Protein AF-A0AAV6DBV7-F1 (afdb_monomer_lite)

Secondary structure (DSSP, 8-state):
-------PPPPHHHHHHHHHHHHHHHHHHHHT-SSSTTTTGGGTT-EEEEEEEE----------GGG--S------HHHHHHHT-EE-TTS-EE-----EEEEEEEE--TTSPPPTTSSEEEE--

pLDDT: mean 71.53, std 16.66, range [35.16, 90.19]

Structure (mmCIF, N/CA/C/O backbone):
data_AF-A0AAV6DBV7-F1
#
_entry.id   AF-A0AAV6DBV7-F1
#
loop_
_atom_site.group_PDB
_atom_site.id
_atom_site.type_symbol
_atom_site.label_atom_id
_atom_site.label_alt_id
_atom_site.label_comp_id
_atom_site.label_asym_id
_atom_site.label_entity_id
_atom_site.label_seq_id
_atom_site.pdbx_PDB_ins_code
_atom_site.Cartn_x
_atom_site.Cartn_y
_atom_site.Cartn_z
_atom_site.occupancy
_atom_site.B_iso_or_equiv
_atom_site.auth_seq_id
_atom_site.auth_comp_id
_atom_site.auth_asym_id
_atom_site.auth_atom_id
_atom_site.pdbx_PDB_model_num
ATOM 1 N N . MET A 1 1 ? -13.015 20.288 22.042 1.00 35.75 1 MET A N 1
ATOM 2 C CA . MET A 1 1 ? -12.559 19.700 20.768 1.00 35.75 1 MET A CA 1
ATOM 3 C C . MET A 1 1 ? -12.956 18.242 20.848 1.00 35.75 1 MET A C 1
ATOM 5 O O . MET A 1 1 ? -12.650 17.639 21.864 1.00 35.75 1 MET A O 1
ATOM 9 N N . SER A 1 2 ? -13.812 17.762 19.946 1.00 38.12 2 SER A N 1
ATOM 10 C CA . SER A 1 2 ? -14.406 16.426 20.056 1.00 38.12 2 SER A CA 1
ATOM 11 C C . SER A 1 2 ? -13.347 15.365 19.759 1.00 38.12 2 SER A C 1
ATOM 13 O O . SER A 1 2 ? -12.974 15.179 18.605 1.00 38.12 2 SER A O 1
ATOM 15 N N . ASP A 1 3 ? -12.878 14.689 20.806 1.00 41.31 3 ASP A N 1
ATOM 16 C CA . ASP A 1 3 ? -11.993 13.517 20.751 1.00 41.31 3 ASP A CA 1
ATOM 17 C C . ASP A 1 3 ? -12.752 12.246 20.313 1.00 41.31 3 ASP A C 1
ATOM 19 O O . ASP A 1 3 ? -12.575 11.166 20.875 1.00 41.31 3 ASP A O 1
ATOM 23 N N . GLU A 1 4 ? -13.626 12.345 19.312 1.00 45.34 4 GLU A N 1
ATOM 24 C CA . GLU A 1 4 ? -14.174 11.150 18.671 1.00 45.34 4 GLU A CA 1
ATOM 25 C C . GLU A 1 4 ? -13.154 10.659 17.647 1.00 45.34 4 GLU A C 1
ATOM 27 O O . GLU A 1 4 ? -13.047 11.177 16.536 1.00 45.34 4 GLU A O 1
ATOM 32 N N . ARG A 1 5 ? -12.360 9.654 18.033 1.00 51.09 5 ARG A N 1
ATOM 33 C CA . ARG A 1 5 ? -11.622 8.851 17.056 1.00 51.09 5 ARG A CA 1
ATOM 34 C C . ARG A 1 5 ? -12.653 8.180 16.151 1.00 51.09 5 ARG A C 1
ATOM 36 O O . ARG A 1 5 ? -13.392 7.302 16.593 1.00 51.09 5 ARG A O 1
ATOM 43 N N . ALA A 1 6 ? -12.721 8.628 14.902 1.00 50.25 6 ALA A N 1
ATOM 44 C CA . ALA A 1 6 ? -13.663 8.118 13.921 1.00 50.25 6 ALA A CA 1
ATOM 45 C C . ALA A 1 6 ? -13.307 6.665 13.565 1.00 50.25 6 ALA A C 1
ATOM 47 O O . ALA A 1 6 ? -12.372 6.397 12.815 1.00 50.25 6 ALA A O 1
ATOM 48 N N . PHE A 1 7 ? -14.072 5.710 14.098 1.00 57.47 7 PHE A N 1
ATOM 49 C CA . PHE A 1 7 ? -14.112 4.320 13.622 1.00 57.47 7 PHE A CA 1
ATOM 50 C C . PHE A 1 7 ? -15.017 4.203 12.389 1.00 57.47 7 PHE A C 1
ATOM 52 O O . PHE A 1 7 ? -15.830 3.282 12.271 1.00 57.47 7 PHE A O 1
ATOM 59 N N . GLU A 1 8 ? -14.938 5.194 11.511 1.00 64.00 8 GLU A N 1
ATOM 60 C CA . GLU A 1 8 ? -15.770 5.283 10.326 1.00 64.00 8 GLU A CA 1
ATOM 61 C C . GLU A 1 8 ? -15.151 4.457 9.204 1.00 64.00 8 GLU A C 1
ATOM 63 O O . GLU A 1 8 ? -13.935 4.275 9.114 1.00 64.00 8 GLU A O 1
ATOM 68 N N . SER A 1 9 ? -16.013 3.897 8.360 1.00 72.12 9 SER A N 1
ATOM 69 C CA . SER A 1 9 ? -15.539 3.258 7.136 1.00 72.12 9 SER A CA 1
ATOM 70 C C . SER A 1 9 ? -14.945 4.322 6.223 1.00 72.12 9 SER A C 1
ATOM 72 O O . SER A 1 9 ? -15.512 5.408 6.118 1.00 72.12 9 SER A O 1
ATOM 74 N N . LEU A 1 10 ? -13.845 3.990 5.541 1.00 75.00 10 LEU A N 1
ATOM 75 C CA . LEU A 1 10 ? -13.256 4.875 4.538 1.00 75.00 10 LEU A CA 1
ATOM 76 C C . LEU A 1 10 ? -14.319 5.264 3.509 1.00 75.00 10 LEU A C 1
ATOM 78 O O . LEU A 1 10 ? -14.975 4.405 2.912 1.00 75.00 10 LEU A O 1
ATOM 82 N N . SER A 1 11 ? -14.480 6.565 3.319 1.00 81.88 11 SER A N 1
ATOM 83 C CA . SER A 1 11 ? -15.326 7.134 2.286 1.00 81.88 11 SER A CA 1
ATOM 84 C C . SER A 1 11 ? -14.622 7.098 0.930 1.00 81.88 11 SER A C 1
ATOM 86 O O . SER A 1 11 ? -13.410 6.910 0.825 1.00 81.88 11 SER A O 1
ATOM 88 N N . GLU A 1 12 ? -15.377 7.355 -0.137 1.00 83.62 12 GLU A N 1
ATOM 89 C CA . GLU A 1 12 ? -14.801 7.514 -1.476 1.00 83.62 12 GLU A CA 1
ATOM 90 C C . GLU A 1 12 ? -13.763 8.651 -1.529 1.00 83.62 12 GLU A C 1
ATOM 92 O O . GLU A 1 12 ? -12.777 8.560 -2.256 1.00 83.62 12 GLU A O 1
ATOM 97 N N . ALA A 1 13 ? -13.951 9.712 -0.735 1.00 83.12 13 ALA A N 1
ATOM 98 C CA . ALA A 1 13 ? -12.997 10.815 -0.659 1.00 83.12 13 ALA A CA 1
ATOM 99 C C . ALA A 1 13 ? -11.666 10.363 -0.037 1.00 83.12 13 ALA A C 1
ATOM 101 O O . ALA A 1 13 ? -10.608 10.687 -0.578 1.00 83.12 13 ALA A O 1
ATOM 102 N N . ASP A 1 14 ? -11.719 9.550 1.022 1.00 80.81 14 ASP A N 1
ATOM 103 C CA . ASP A 1 14 ? -10.523 8.983 1.656 1.00 80.81 14 ASP A CA 1
ATOM 104 C C . ASP A 1 14 ? -9.792 8.041 0.690 1.00 80.81 14 ASP A C 1
ATOM 106 O O . ASP A 1 14 ? -8.570 8.092 0.550 1.00 80.81 14 ASP A O 1
ATOM 110 N N . LEU A 1 15 ? -10.539 7.212 -0.049 1.00 81.75 15 LEU A N 1
ATOM 111 C CA . LEU A 1 15 ? -9.970 6.338 -1.078 1.00 81.75 15 LEU A CA 1
ATOM 112 C C . LEU A 1 15 ? -9.300 7.137 -2.206 1.00 81.75 15 LEU A C 1
ATOM 114 O O . LEU A 1 15 ? -8.238 6.744 -2.697 1.00 81.75 15 LEU A O 1
ATOM 118 N N . GLN A 1 16 ? -9.881 8.270 -2.603 1.00 84.62 16 GLN A N 1
ATOM 119 C CA . GLN A 1 16 ? -9.312 9.153 -3.618 1.00 84.62 16 GLN A CA 1
ATOM 120 C C . GLN A 1 16 ? -8.029 9.846 -3.130 1.00 84.62 16 GLN A C 1
ATOM 122 O O . GLN A 1 16 ? -7.085 10.008 -3.909 1.00 84.62 16 GLN A O 1
ATOM 127 N N . GLU A 1 17 ? -7.960 10.220 -1.852 1.00 83.62 17 GLU A N 1
ATOM 128 C CA . GLU A 1 17 ? -6.739 10.737 -1.234 1.00 83.62 17 GLU A CA 1
ATOM 129 C C . GLU A 1 17 ? -5.646 9.660 -1.179 1.00 83.62 17 GLU A C 1
ATOM 131 O O . GLU A 1 17 ? -4.526 9.896 -1.642 1.00 83.62 17 GLU A O 1
ATOM 136 N N . LEU A 1 18 ? -5.981 8.444 -0.735 1.00 82.06 18 LEU A N 1
ATOM 137 C CA . LEU A 1 18 ? -5.052 7.308 -0.701 1.00 82.06 18 LEU A CA 1
ATOM 138 C C . LEU A 1 18 ? -4.502 6.970 -2.090 1.00 82.06 18 LEU A C 1
ATOM 140 O O . LEU A 1 18 ? -3.307 6.710 -2.255 1.00 82.06 18 LEU A O 1
ATOM 144 N N . ARG A 1 19 ? -5.356 7.044 -3.114 1.00 84.56 19 ARG A N 1
ATOM 145 C CA . ARG A 1 19 ? -4.941 6.901 -4.510 1.00 84.56 19 ARG A CA 1
ATOM 146 C C . ARG A 1 19 ? -3.903 7.950 -4.915 1.00 84.56 19 ARG A C 1
ATOM 148 O O . ARG A 1 19 ? -2.957 7.607 -5.618 1.00 84.56 19 ARG A O 1
ATOM 155 N N . SER A 1 20 ? -4.043 9.199 -4.472 1.00 87.75 20 SER A N 1
ATOM 156 C CA . SER A 1 20 ? -3.089 10.259 -4.822 1.00 87.75 20 SER A CA 1
ATOM 157 C C . SER A 1 20 ? -1.676 9.962 -4.306 1.00 87.75 20 SER A C 1
ATOM 159 O O . SER A 1 20 ? -0.702 10.158 -5.034 1.00 87.75 20 SER A O 1
ATOM 161 N N . PHE A 1 21 ? -1.554 9.393 -3.101 1.00 84.19 21 PHE A N 1
ATOM 162 C CA . PHE A 1 21 ? -0.263 8.957 -2.566 1.00 84.19 21 PHE A CA 1
ATOM 163 C C . PHE A 1 21 ? 0.328 7.810 -3.384 1.00 84.19 21 PHE A C 1
ATOM 165 O O . PHE A 1 21 ? 1.527 7.803 -3.671 1.00 84.19 21 PHE A O 1
ATOM 172 N N . ALA A 1 22 ? -0.514 6.873 -3.818 1.00 86.44 22 ALA A N 1
ATOM 173 C CA . ALA A 1 22 ? -0.077 5.786 -4.679 1.00 86.44 22 ALA A CA 1
ATOM 174 C C . ALA A 1 22 ? 0.418 6.265 -6.052 1.00 86.44 22 ALA A C 1
ATOM 176 O O . ALA A 1 22 ? 1.439 5.776 -6.541 1.00 86.44 22 ALA A O 1
ATOM 177 N N . ASP A 1 23 ? -0.257 7.248 -6.651 1.00 88.69 23 ASP A N 1
ATOM 178 C CA . ASP A 1 23 ? 0.146 7.841 -7.928 1.00 88.69 23 ASP A CA 1
ATOM 179 C C . ASP A 1 23 ? 1.497 8.574 -7.806 1.00 88.69 23 ASP A C 1
ATOM 181 O O . ASP A 1 23 ? 2.362 8.441 -8.680 1.00 88.69 23 ASP A O 1
ATOM 185 N N . VAL A 1 24 ? 1.718 9.297 -6.701 1.00 88.56 24 VAL A N 1
ATOM 186 C CA . VAL A 1 24 ? 3.004 9.947 -6.395 1.00 88.56 24 VAL A CA 1
ATOM 187 C C . VAL A 1 24 ? 4.121 8.914 -6.257 1.00 88.56 24 VAL A C 1
ATOM 189 O O . VAL A 1 24 ? 5.190 9.082 -6.849 1.00 88.56 24 VAL A O 1
ATOM 192 N N . GLU A 1 25 ? 3.882 7.823 -5.531 1.00 86.88 25 GLU A N 1
ATOM 193 C CA . GLU A 1 25 ? 4.892 6.783 -5.327 1.00 86.88 25 GLU A CA 1
ATOM 194 C C . GLU A 1 25 ? 5.227 6.042 -6.631 1.00 86.88 25 GLU A C 1
ATOM 196 O O . GLU A 1 25 ? 6.400 5.804 -6.937 1.00 86.88 25 GLU A O 1
ATOM 201 N N . LEU A 1 26 ? 4.221 5.762 -7.465 1.00 88.81 26 LEU A N 1
ATOM 202 C CA . LEU A 1 26 ? 4.423 5.202 -8.801 1.00 88.81 26 LEU A CA 1
ATOM 203 C C . LEU A 1 26 ? 5.246 6.141 -9.695 1.00 88.81 26 LEU A C 1
ATOM 205 O O . LEU A 1 26 ? 6.153 5.693 -10.413 1.00 88.81 26 LEU A O 1
ATOM 209 N N . HIS A 1 27 ? 4.954 7.444 -9.654 1.00 89.69 27 HIS A N 1
ATOM 210 C CA . HIS A 1 27 ? 5.716 8.445 -10.394 1.00 89.69 27 HIS A CA 1
ATOM 211 C C . HIS A 1 27 ? 7.176 8.457 -9.944 1.00 89.69 27 HIS A C 1
ATOM 213 O O . HIS A 1 27 ? 8.079 8.280 -10.766 1.00 89.69 27 HIS A O 1
ATOM 219 N N . ARG A 1 28 ? 7.406 8.583 -8.635 1.00 87.62 28 ARG A N 1
ATOM 220 C CA . ARG A 1 28 ? 8.737 8.591 -8.029 1.00 87.62 28 ARG A CA 1
ATOM 221 C C . ARG A 1 28 ? 9.527 7.349 -8.441 1.00 87.62 28 ARG A C 1
ATOM 223 O O . ARG A 1 28 ? 10.642 7.463 -8.959 1.00 87.62 28 ARG A O 1
ATOM 230 N N . PHE A 1 29 ? 8.933 6.162 -8.301 1.00 87.19 29 PHE A N 1
ATOM 231 C CA . PHE A 1 29 ? 9.575 4.895 -8.647 1.00 87.19 29 PHE A CA 1
ATOM 232 C C . PHE A 1 29 ? 9.999 4.831 -10.122 1.00 87.19 29 PHE A C 1
ATOM 234 O O . PHE A 1 29 ? 11.136 4.474 -10.430 1.00 87.19 29 PHE A O 1
ATOM 241 N N . THR A 1 30 ? 9.110 5.211 -11.042 1.00 87.19 30 THR A N 1
ATOM 242 C CA . THR A 1 30 ? 9.349 5.059 -12.488 1.00 87.19 30 THR A CA 1
ATOM 243 C C . THR A 1 30 ? 10.140 6.211 -13.113 1.00 87.19 30 THR A C 1
ATOM 245 O O . THR A 1 30 ? 10.754 6.028 -14.170 1.00 87.19 30 THR A O 1
ATOM 248 N N . LYS A 1 31 ? 10.143 7.404 -12.503 1.00 86.69 31 LYS A N 1
ATOM 249 C CA . LYS A 1 31 ? 10.710 8.629 -13.100 1.00 86.69 31 LYS A CA 1
ATOM 250 C C . LYS A 1 31 ? 11.890 9.229 -12.344 1.00 86.69 31 LYS A C 1
ATOM 252 O O . LYS A 1 31 ? 12.633 10.007 -12.945 1.00 86.69 31 LYS A O 1
ATOM 257 N N . GLU A 1 32 ? 12.098 8.866 -11.085 1.00 84.50 32 GLU A N 1
ATOM 258 C CA . GLU A 1 32 ? 13.091 9.531 -10.232 1.00 84.50 32 GLU A CA 1
ATOM 259 C C . GLU A 1 32 ? 14.090 8.544 -9.622 1.00 84.50 32 GLU A C 1
ATOM 261 O O . GLU A 1 32 ? 15.287 8.828 -9.573 1.00 84.50 32 GLU A O 1
ATOM 266 N N . VAL A 1 33 ? 13.632 7.358 -9.214 1.00 82.12 33 VAL A N 1
ATOM 267 C CA . VAL A 1 33 ? 14.449 6.387 -8.474 1.00 82.12 33 VAL A CA 1
ATOM 268 C C . VAL A 1 33 ? 15.429 5.618 -9.376 1.00 82.12 33 VAL A C 1
ATOM 270 O O . VAL A 1 33 ? 15.148 5.265 -10.525 1.00 82.12 33 VAL A O 1
ATOM 273 N N . GLY A 1 34 ? 16.591 5.296 -8.797 1.00 75.12 34 GLY A N 1
ATOM 274 C CA . GLY A 1 34 ? 17.640 4.470 -9.394 1.00 75.12 34 GLY A CA 1
ATOM 275 C C . GLY A 1 34 ? 18.853 5.274 -9.863 1.00 75.12 34 GLY A C 1
ATOM 276 O O . GLY A 1 34 ? 18.772 6.481 -10.061 1.00 75.12 34 GLY A O 1
ATOM 277 N N . TYR A 1 35 ? 19.995 4.596 -10.014 1.00 69.38 35 TYR A N 1
ATOM 278 C CA . TYR A 1 35 ? 21.206 5.171 -10.601 1.00 69.38 35 TYR A CA 1
ATOM 279 C C . TYR A 1 35 ? 21.641 4.346 -11.827 1.00 69.38 35 TYR A C 1
ATOM 281 O O . TYR A 1 35 ? 21.784 3.124 -11.687 1.00 69.38 35 TYR A O 1
ATOM 289 N N . PRO A 1 36 ? 21.851 4.974 -13.004 1.00 73.06 36 PRO A N 1
ATOM 290 C CA . PRO A 1 36 ? 21.517 6.373 -13.318 1.00 73.06 36 PRO A CA 1
ATOM 291 C C . PRO A 1 36 ? 20.014 6.664 -13.123 1.00 73.06 36 PRO A C 1
ATOM 293 O O . PRO A 1 36 ? 19.213 5.728 -13.037 1.00 73.06 36 PRO A O 1
ATOM 296 N N . SER A 1 37 ? 19.639 7.944 -12.989 1.00 76.25 37 SER A N 1
ATOM 297 C CA . SER A 1 37 ? 18.239 8.338 -12.761 1.00 76.25 37 SER A CA 1
ATOM 298 C C . SER A 1 37 ? 17.322 7.717 -13.817 1.00 76.25 37 SER A C 1
ATOM 300 O O . SER A 1 37 ? 17.725 7.538 -14.967 1.00 76.25 37 SER A O 1
ATOM 302 N N . ARG A 1 38 ? 16.090 7.360 -13.425 1.00 82.00 38 ARG A N 1
ATOM 303 C CA . ARG A 1 38 ? 15.109 6.654 -14.280 1.00 82.00 38 ARG A CA 1
ATOM 304 C C . ARG A 1 38 ? 15.475 5.213 -14.639 1.00 82.00 38 ARG A C 1
ATOM 306 O O . ARG A 1 38 ? 14.885 4.661 -15.572 1.00 82.00 38 ARG A O 1
ATOM 313 N N . LY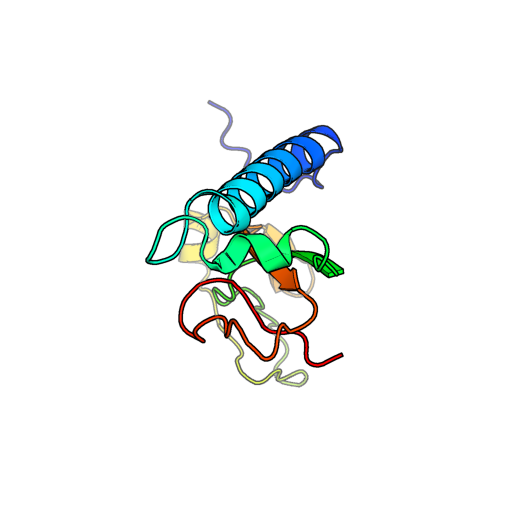S A 1 39 ? 16.377 4.566 -13.890 1.00 85.12 39 LYS A N 1
ATOM 314 C CA . LYS A 1 39 ? 16.705 3.137 -14.059 1.00 85.12 39 LYS A CA 1
ATOM 315 C C . LYS A 1 39 ? 15.452 2.259 -14.183 1.00 85.12 39 LYS A C 1
ATOM 317 O O . LYS A 1 39 ? 15.434 1.344 -14.997 1.00 85.12 39 LYS A O 1
ATOM 322 N N . TYR A 1 40 ? 14.409 2.548 -13.405 1.00 88.06 40 TYR A N 1
ATOM 323 C CA . TYR A 1 40 ? 13.179 1.749 -13.362 1.00 88.06 40 TYR A CA 1
ATOM 324 C C . TYR A 1 40 ? 12.070 2.235 -14.307 1.00 88.06 40 TYR A C 1
ATOM 326 O O . TYR A 1 40 ? 10.936 1.780 -14.209 1.00 88.06 40 TYR A O 1
ATOM 334 N N . SER A 1 41 ? 12.371 3.114 -15.263 1.00 89.38 41 SER A N 1
ATOM 335 C CA . SER A 1 41 ? 11.379 3.599 -16.237 1.00 89.38 41 SER A CA 1
ATOM 336 C C . SER A 1 41 ? 10.761 2.496 -17.109 1.00 89.38 41 SER A C 1
ATOM 338 O O . SER A 1 41 ? 9.602 2.628 -17.493 1.00 89.38 41 SER A O 1
ATOM 340 N N . THR A 1 42 ? 11.479 1.387 -17.338 1.00 88.38 42 THR A N 1
ATOM 341 C CA . THR A 1 42 ? 10.983 0.158 -18.006 1.00 88.38 42 THR A CA 1
ATOM 342 C C . THR A 1 42 ? 9.803 -0.509 -17.286 1.00 88.38 42 THR A C 1
ATOM 344 O O . THR A 1 42 ? 9.146 -1.381 -17.839 1.00 88.38 42 THR A O 1
ATOM 347 N N . TYR A 1 43 ? 9.534 -0.135 -16.031 1.00 88.25 43 TYR A N 1
ATOM 348 C CA . TYR A 1 43 ? 8.429 -0.689 -15.254 1.00 88.25 43 TYR A CA 1
ATOM 349 C C . TYR A 1 43 ? 7.122 0.106 -15.388 1.00 88.25 43 TYR A C 1
ATOM 351 O O . TYR A 1 43 ? 6.097 -0.334 -14.873 1.00 88.25 43 TYR A O 1
ATOM 359 N N . ALA A 1 44 ? 7.121 1.245 -16.090 1.00 87.38 44 ALA A N 1
ATOM 360 C CA . ALA A 1 44 ? 5.937 2.097 -16.229 1.00 87.38 44 ALA A CA 1
ATOM 361 C C . ALA A 1 44 ? 4.757 1.399 -16.932 1.00 87.38 44 ALA A C 1
ATOM 363 O O . ALA A 1 44 ? 3.608 1.628 -16.572 1.00 87.38 44 ALA A O 1
ATOM 364 N N . ASP A 1 45 ? 5.034 0.525 -17.899 1.00 88.69 45 ASP A N 1
ATOM 365 C CA . ASP A 1 45 ? 4.057 -0.296 -18.628 1.00 88.69 45 ASP A CA 1
ATOM 366 C C . ASP A 1 45 ? 3.922 -1.719 -18.054 1.00 88.69 45 ASP A C 1
ATOM 368 O O . ASP A 1 45 ? 3.214 -2.561 -18.605 1.00 88.69 45 ASP A O 1
ATOM 372 N N . ARG A 1 46 ? 4.594 -1.999 -16.930 1.00 90.19 46 ARG A N 1
ATOM 373 C CA . ARG A 1 46 ? 4.631 -3.320 -16.283 1.00 90.19 46 ARG A CA 1
ATOM 374 C C . ARG A 1 46 ? 3.898 -3.364 -14.951 1.00 90.19 46 ARG A C 1
ATOM 376 O O . ARG A 1 46 ? 3.980 -4.384 -14.269 1.00 90.19 46 ARG A O 1
ATOM 383 N N . LEU A 1 47 ? 3.222 -2.286 -14.556 1.00 89.62 47 LEU A N 1
ATOM 384 C CA . LEU A 1 47 ? 2.429 -2.249 -13.330 1.00 89.62 47 LEU A CA 1
ATOM 385 C C . LEU A 1 47 ? 1.299 -3.283 -13.415 1.00 89.62 47 LEU A C 1
ATOM 387 O O . LEU A 1 47 ? 0.518 -3.286 -14.362 1.00 89.62 47 LEU A O 1
ATOM 391 N N . LEU A 1 48 ? 1.232 -4.166 -12.424 1.00 89.25 48 LEU A N 1
ATOM 392 C CA . LEU A 1 48 ? 0.185 -5.177 -12.289 1.00 89.25 48 LEU A CA 1
ATOM 393 C C . LEU A 1 48 ? -0.864 -4.741 -11.272 1.00 89.25 48 LEU A C 1
ATOM 395 O O . LEU A 1 48 ? -2.056 -4.909 -11.511 1.00 89.25 48 LEU A O 1
ATOM 399 N N . ALA A 1 49 ? -0.415 -4.202 -10.138 1.00 85.81 49 ALA A N 1
ATOM 400 C CA . ALA A 1 49 ? -1.288 -3.784 -9.053 1.00 85.81 49 ALA A CA 1
ATOM 401 C C . ALA A 1 49 ? -0.609 -2.752 -8.149 1.00 85.81 49 ALA A C 1
ATOM 403 O O . ALA A 1 49 ? 0.618 -2.714 -8.024 1.00 85.81 49 ALA A O 1
ATOM 404 N N . ILE A 1 50 ? -1.444 -1.966 -7.479 1.00 85.19 50 ILE A N 1
ATOM 405 C CA . ILE A 1 50 ? -1.088 -1.140 -6.331 1.00 85.19 50 ILE A CA 1
ATOM 406 C C . ILE A 1 50 ? -1.912 -1.674 -5.164 1.00 85.19 50 ILE A C 1
ATOM 408 O O . ILE A 1 50 ? -3.137 -1.740 -5.261 1.00 85.19 50 ILE A O 1
ATOM 412 N N . CYS A 1 51 ? -1.247 -2.056 -4.081 1.00 82.94 51 CYS A N 1
ATOM 413 C CA . CYS A 1 51 ? -1.903 -2.519 -2.867 1.00 82.94 51 CYS A CA 1
ATOM 414 C C . CYS A 1 51 ? -1.653 -1.522 -1.741 1.00 82.94 51 CYS A C 1
ATOM 416 O O . CYS A 1 51 ? -0.509 -1.160 -1.475 1.00 82.94 51 CYS A O 1
ATOM 418 N N . LEU A 1 52 ? -2.727 -1.123 -1.066 1.00 77.75 52 LEU A N 1
ATOM 419 C CA . LEU A 1 52 ? -2.652 -0.440 0.217 1.00 77.75 52 LEU A CA 1
ATOM 420 C C . LEU A 1 52 ? -2.563 -1.520 1.288 1.00 77.75 52 LEU A C 1
ATOM 422 O O . LEU A 1 52 ? -3.463 -2.355 1.396 1.00 77.75 52 LEU A O 1
ATOM 426 N N . VAL A 1 53 ? -1.464 -1.550 2.029 1.00 76.38 53 VAL A N 1
ATOM 427 C CA . VAL A 1 53 ? -1.270 -2.514 3.109 1.00 76.38 53 VAL A CA 1
ATOM 428 C C . VAL A 1 53 ? -1.134 -1.747 4.406 1.00 76.38 53 VAL A C 1
ATOM 430 O O . VAL A 1 53 ? -0.336 -0.825 4.506 1.00 76.38 53 VAL A O 1
ATOM 433 N N . GLN A 1 54 ? -1.926 -2.107 5.406 1.00 70.44 54 GLN A N 1
ATOM 434 C CA . GLN A 1 54 ? -1.629 -1.651 6.753 1.00 70.44 54 GLN A CA 1
ATOM 435 C C . GLN A 1 54 ? -0.332 -2.335 7.183 1.00 70.44 54 GLN A C 1
ATOM 437 O O . GLN A 1 54 ? -0.187 -3.549 6.990 1.00 70.44 54 GLN A O 1
ATOM 442 N N . GLY A 1 55 ? 0.610 -1.562 7.724 1.00 62.31 55 GLY A N 1
ATOM 443 C CA . GLY A 1 55 ? 1.824 -2.126 8.292 1.00 62.31 55 GLY A CA 1
ATOM 444 C C . GLY A 1 55 ? 1.438 -3.231 9.273 1.00 62.31 55 GLY A C 1
ATOM 445 O O . GLY A 1 55 ? 0.474 -3.092 10.028 1.00 62.31 55 GLY A O 1
ATOM 446 N N . ALA A 1 56 ? 2.164 -4.350 9.270 1.00 51.97 56 ALA A N 1
ATOM 447 C CA . ALA A 1 56 ? 1.974 -5.417 10.252 1.00 51.97 56 ALA A CA 1
ATOM 448 C C . ALA A 1 56 ? 2.482 -4.978 11.641 1.00 51.97 56 ALA A C 1
ATOM 450 O O . ALA A 1 56 ? 3.250 -5.679 12.295 1.00 51.97 56 ALA A O 1
ATOM 451 N N . ALA A 1 57 ? 2.092 -3.792 12.100 1.00 46.25 57 ALA A N 1
ATOM 452 C CA . ALA A 1 57 ? 2.021 -3.523 13.515 1.00 46.25 57 ALA A CA 1
ATOM 453 C C . ALA A 1 57 ? 0.892 -4.409 14.067 1.00 46.25 57 ALA A C 1
ATOM 455 O O . ALA A 1 57 ? -0.197 -4.507 13.508 1.00 46.25 57 ALA A O 1
ATOM 456 N N . GLN A 1 58 ? 1.222 -5.175 15.096 1.00 47.03 58 GLN A N 1
ATOM 457 C CA . GLN A 1 58 ? 0.432 -6.255 15.678 1.00 47.03 58 GLN A CA 1
ATOM 458 C C . GLN A 1 58 ? -0.973 -5.792 16.103 1.00 47.03 58 GLN A C 1
ATOM 460 O O . GLN A 1 58 ? -1.125 -5.210 17.173 1.00 47.03 58 GLN A O 1
ATOM 465 N N . HIS A 1 59 ? -2.008 -6.050 15.298 1.00 46.22 59 HIS A N 1
ATOM 466 C CA . HIS A 1 59 ? -3.360 -5.543 15.586 1.00 46.22 59 HIS A CA 1
ATOM 467 C C . HIS A 1 59 ? -4.473 -6.598 15.468 1.00 46.22 59 HIS A C 1
ATOM 469 O O . HIS A 1 59 ? -5.607 -6.274 15.132 1.00 46.22 59 HIS A O 1
ATOM 475 N N . PHE A 1 60 ? -4.177 -7.860 15.800 1.00 45.09 60 PHE A N 1
ATOM 476 C CA . PHE A 1 60 ? -5.208 -8.856 16.110 1.00 45.09 60 PHE A CA 1
ATOM 477 C C . PHE A 1 60 ? -5.054 -9.319 17.560 1.00 45.09 60 PHE A C 1
ATOM 479 O O . PHE A 1 60 ? -4.099 -10.007 17.911 1.00 45.09 60 PHE A O 1
ATOM 486 N N . VAL A 1 61 ? -6.008 -8.919 18.398 1.00 45.56 61 VAL A N 1
ATOM 487 C CA . VAL A 1 61 ? -6.142 -9.349 19.794 1.00 45.56 61 VAL A CA 1
ATOM 488 C C . VAL A 1 61 ? -7.407 -10.204 19.854 1.00 45.56 61 VAL A C 1
ATOM 490 O O . VAL A 1 61 ? -8.511 -9.667 19.932 1.00 45.56 61 VAL A O 1
ATOM 493 N N . ASP A 1 62 ? -7.270 -11.525 19.708 1.00 42.41 62 ASP A N 1
ATOM 494 C CA . ASP A 1 62 ? -8.362 -12.474 19.978 1.00 42.41 62 ASP A CA 1
ATOM 495 C C . ASP A 1 62 ? -8.152 -13.019 21.398 1.00 42.41 62 ASP A C 1
ATOM 497 O O . ASP A 1 62 ? -7.078 -13.516 21.739 1.00 42.41 62 ASP A O 1
ATOM 501 N N . THR A 1 63 ? -9.163 -12.874 22.248 1.00 42.97 63 THR A N 1
ATOM 502 C CA . THR A 1 63 ? -9.146 -13.290 23.659 1.00 42.97 63 THR A CA 1
ATOM 503 C C . THR A 1 63 ? -9.436 -14.782 23.832 1.00 42.97 63 THR A C 1
ATOM 505 O O . THR A 1 63 ? -9.463 -15.274 24.961 1.00 42.97 63 THR A O 1
ATOM 508 N N . ARG A 1 64 ? -9.647 -15.519 22.730 1.00 47.69 64 ARG A N 1
ATOM 509 C CA . ARG A 1 64 ? -9.927 -16.959 22.729 1.00 47.69 64 ARG A CA 1
ATOM 510 C C . ARG A 1 64 ? -8.651 -17.777 22.494 1.00 47.69 64 ARG A C 1
ATOM 512 O O . ARG A 1 64 ? -8.119 -17.760 21.382 1.00 47.69 64 ARG A O 1
ATOM 519 N N . PRO A 1 65 ? -8.185 -18.549 23.492 1.00 50.38 65 PRO A N 1
ATOM 520 C CA . PRO A 1 65 ? -6.968 -19.361 23.385 1.00 50.38 65 PRO A CA 1
ATOM 521 C C . PRO A 1 65 ? -7.030 -20.426 22.278 1.00 50.38 65 PRO A C 1
ATOM 523 O O . PRO A 1 65 ? -6.008 -20.788 21.703 1.00 50.38 65 PRO A O 1
ATOM 526 N N . GLU A 1 66 ? -8.226 -20.932 21.969 1.00 48.78 66 GLU A N 1
ATOM 527 C CA . GLU A 1 66 ? -8.456 -22.000 20.985 1.00 48.78 66 GLU A CA 1
ATOM 528 C C . GLU A 1 66 ? -8.297 -21.602 19.503 1.00 48.78 66 GLU A C 1
ATOM 530 O O . GLU A 1 66 ? -8.296 -22.482 18.642 1.00 48.78 66 GLU A O 1
ATOM 535 N N . LEU A 1 67 ? -8.137 -20.313 19.179 1.00 47.53 67 LEU A N 1
ATOM 536 C CA . LEU A 1 67 ? -7.962 -19.815 17.804 1.00 47.53 67 LEU A CA 1
ATOM 537 C C . LEU A 1 67 ? -6.564 -19.236 17.565 1.00 47.53 67 LEU A C 1
ATOM 539 O O . LEU A 1 67 ? -6.425 -18.263 16.828 1.00 47.53 67 LEU A O 1
ATOM 543 N N . ALA A 1 68 ? -5.542 -19.813 18.201 1.00 40.22 68 ALA A N 1
ATOM 544 C CA . ALA A 1 68 ? -4.155 -19.369 18.111 1.00 40.22 68 ALA A CA 1
ATOM 545 C C . ALA A 1 68 ? -3.674 -19.248 16.651 1.00 40.22 68 ALA A C 1
ATOM 547 O O . ALA A 1 68 ? -3.188 -20.197 16.041 1.00 40.22 68 ALA A O 1
ATOM 548 N N . VAL A 1 69 ? -3.812 -18.048 16.095 1.00 44.88 69 VAL A N 1
ATOM 549 C CA . VAL 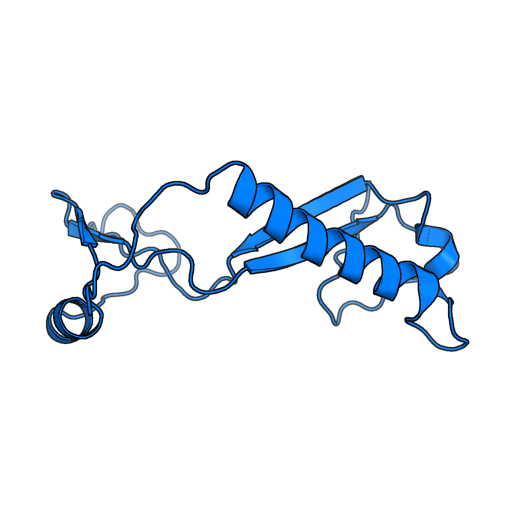A 1 69 ? -2.957 -17.539 15.027 1.00 44.88 69 VAL A CA 1
ATOM 550 C C . VAL A 1 69 ? -1.5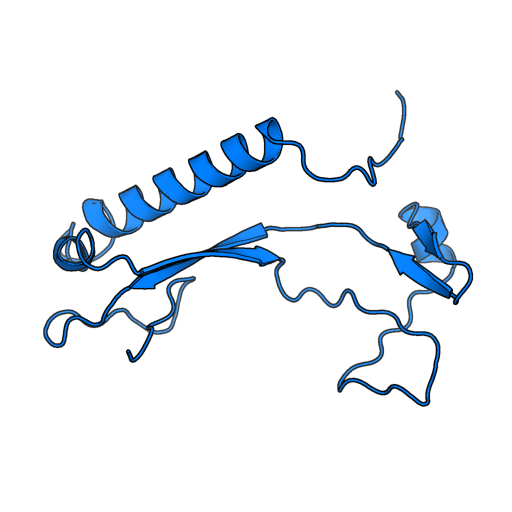93 -17.280 15.664 1.00 44.88 69 VAL A C 1
ATOM 552 O O . VAL A 1 69 ? -1.545 -16.940 16.845 1.00 44.88 69 VAL A O 1
ATOM 555 N N . ASP A 1 70 ? -0.508 -17.443 14.907 1.00 42.69 70 ASP A N 1
ATOM 556 C CA . ASP A 1 70 ? 0.876 -17.593 15.397 1.00 42.69 70 ASP A CA 1
ATOM 557 C C . ASP A 1 70 ? 1.361 -16.587 16.472 1.00 42.69 70 ASP A C 1
ATOM 559 O O . ASP A 1 70 ? 2.350 -16.864 17.149 1.00 42.69 70 ASP A O 1
ATOM 563 N N . HIS A 1 71 ?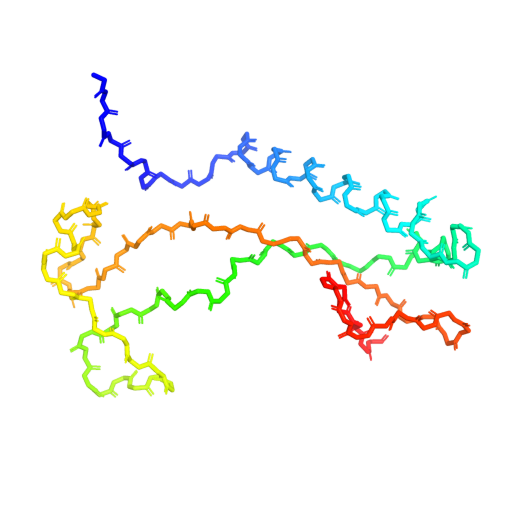 0.671 -15.461 16.704 1.00 48.62 71 HIS A N 1
ATOM 564 C CA . HIS A 1 71 ? 0.992 -14.487 17.749 1.00 48.62 71 HIS A CA 1
ATOM 565 C C . HIS A 1 71 ? -0.260 -13.847 18.384 1.00 48.62 71 HIS A C 1
ATOM 567 O O . HIS A 1 71 ? -0.762 -12.836 17.896 1.00 48.62 71 HIS A O 1
ATOM 573 N N . SER A 1 72 ? -0.740 -14.386 19.511 1.00 50.78 72 SER A N 1
ATOM 574 C CA . SER A 1 72 ? -1.712 -13.694 20.373 1.00 50.78 72 SER A CA 1
ATOM 575 C C . SER A 1 72 ? -1.026 -12.551 21.131 1.00 50.78 72 SER A C 1
ATOM 577 O O . SER A 1 72 ? -0.044 -12.789 21.838 1.00 50.78 72 SER A O 1
ATOM 579 N N . VAL A 1 73 ? -1.544 -11.329 21.019 1.00 58.03 73 VAL A N 1
ATOM 580 C CA . VAL A 1 73 ? -1.078 -10.160 21.783 1.00 58.03 73 VAL A CA 1
ATOM 581 C C . VAL A 1 73 ? -2.157 -9.770 22.782 1.00 58.03 73 VAL A C 1
ATOM 583 O O . VAL A 1 73 ? -3.321 -9.683 22.412 1.00 58.03 73 VAL A O 1
ATOM 586 N N . THR A 1 74 ? -1.779 -9.531 24.036 1.00 64.19 74 THR A N 1
ATOM 587 C CA . THR A 1 74 ? -2.687 -9.012 25.065 1.00 64.19 74 THR A CA 1
ATOM 588 C C . THR A 1 74 ? -2.479 -7.509 25.189 1.00 64.19 74 THR A C 1
ATOM 590 O O . THR A 1 74 ? -1.345 -7.065 25.352 1.00 64.19 74 THR A O 1
ATOM 593 N N . VAL A 1 75 ? -3.567 -6.746 25.135 1.00 72.62 75 VAL A N 1
ATOM 594 C CA . VAL A 1 75 ? -3.590 -5.310 25.440 1.00 72.62 75 VAL A CA 1
ATOM 595 C C . VAL A 1 75 ? -4.256 -5.151 26.801 1.00 72.62 75 VAL A C 1
ATOM 597 O O . VAL A 1 75 ? -5.289 -5.776 27.051 1.00 72.62 75 VAL A O 1
ATOM 600 N N . ASP A 1 76 ? -3.649 -4.382 27.702 1.00 81.31 76 ASP A N 1
ATOM 601 C CA . ASP A 1 76 ? -4.220 -4.166 29.029 1.00 81.31 76 ASP A CA 1
ATOM 602 C C . ASP A 1 76 ? -5.325 -3.094 29.018 1.00 81.31 76 ASP A C 1
ATOM 604 O O . ASP A 1 76 ? -5.455 -2.292 28.092 1.00 81.31 76 ASP A O 1
ATOM 608 N N . GLN A 1 77 ? -6.162 -3.100 30.059 1.00 81.31 77 GLN A N 1
ATOM 609 C CA . GLN A 1 77 ? -7.284 -2.165 30.164 1.00 81.31 77 GLN A CA 1
ATOM 610 C C . GLN A 1 77 ? -6.815 -0.705 30.250 1.00 81.31 77 GLN A C 1
ATOM 612 O O . GLN A 1 77 ? -7.498 0.179 29.744 1.00 81.31 77 GLN A O 1
ATOM 617 N N . ALA A 1 78 ? -5.647 -0.448 30.847 1.00 84.31 78 ALA A N 1
ATOM 618 C CA . ALA A 1 78 ? -5.122 0.906 30.970 1.00 84.31 78 ALA A CA 1
ATOM 619 C C . ALA A 1 78 ? -4.752 1.483 29.597 1.00 84.31 78 ALA A C 1
ATOM 621 O O . ALA A 1 78 ? -5.047 2.645 29.330 1.00 84.31 78 ALA A O 1
ATOM 622 N N . GLU A 1 79 ? -4.178 0.672 28.705 1.00 81.62 79 GLU A N 1
ATOM 623 C CA . GLU A 1 79 ? -3.917 1.053 27.320 1.00 81.62 79 GLU A CA 1
ATOM 624 C C . GLU A 1 79 ? -5.223 1.260 26.543 1.00 81.62 79 GLU A C 1
ATOM 626 O O . GLU A 1 79 ? -5.336 2.242 25.810 1.00 81.62 79 GLU A O 1
ATOM 631 N N . ILE A 1 80 ? -6.227 0.389 26.714 1.00 82.19 80 ILE A N 1
ATOM 632 C CA . ILE A 1 80 ? -7.549 0.568 26.082 1.00 82.19 80 ILE A CA 1
ATOM 633 C C . ILE A 1 80 ? -8.147 1.921 26.474 1.00 82.19 80 ILE A C 1
ATOM 635 O O . ILE A 1 80 ? -8.598 2.658 25.595 1.00 82.19 80 ILE A O 1
ATOM 639 N N . ASP A 1 81 ? -8.105 2.260 27.761 1.00 83.19 81 ASP A N 1
ATOM 640 C CA . ASP A 1 81 ? -8.653 3.506 28.295 1.00 83.19 81 ASP A CA 1
ATOM 641 C C . ASP A 1 81 ? -7.831 4.724 27.837 1.00 83.19 81 ASP A C 1
ATOM 643 O O . ASP A 1 81 ? -8.398 5.726 27.401 1.00 83.19 81 ASP A O 1
ATOM 647 N N . GLU A 1 82 ? -6.494 4.636 27.870 1.00 83.44 82 GLU A N 1
ATOM 648 C CA . GLU A 1 82 ? -5.585 5.707 27.433 1.00 83.44 82 GLU A CA 1
ATOM 649 C C . GLU A 1 82 ? -5.736 6.000 25.935 1.00 83.44 82 GLU A C 1
ATOM 651 O O . GLU A 1 82 ? -5.732 7.155 25.501 1.00 83.44 82 GLU A O 1
ATOM 656 N N . LYS A 1 83 ? -5.839 4.948 25.117 1.00 77.88 83 LYS A N 1
ATOM 657 C CA . LYS A 1 83 ? -5.928 5.065 23.659 1.00 77.88 83 LYS A CA 1
ATOM 658 C C . LYS A 1 83 ? -7.369 5.195 23.169 1.00 77.88 83 LYS A C 1
ATOM 660 O O . LYS A 1 83 ? -7.557 5.494 21.992 1.00 77.88 83 LYS A O 1
ATOM 665 N N . GLY A 1 84 ? -8.370 4.987 24.019 1.00 78.88 84 GLY A N 1
ATOM 666 C CA . GLY A 1 84 ? -9.780 5.006 23.631 1.00 78.88 84 GLY A CA 1
ATOM 667 C C . GLY A 1 84 ? -10.108 3.965 22.557 1.00 78.88 84 GLY A C 1
ATOM 668 O O . GLY A 1 84 ? -10.794 4.278 21.583 1.00 78.88 84 GLY A O 1
ATOM 669 N N . TYR A 1 85 ? -9.557 2.753 22.668 1.00 81.69 85 TYR A N 1
ATOM 670 C CA . TYR A 1 85 ? -9.850 1.686 21.709 1.00 81.69 85 TYR A CA 1
ATOM 671 C C . TYR A 1 85 ? -11.285 1.182 21.856 1.00 81.69 85 TYR A C 1
ATOM 673 O O . TYR A 1 85 ? -11.835 1.112 22.956 1.00 81.69 85 TYR A O 1
ATOM 681 N N . ARG A 1 86 ? -11.891 0.772 20.738 1.00 79.25 86 ARG A N 1
ATOM 682 C CA . ARG A 1 86 ? -13.210 0.140 20.761 1.00 79.25 86 ARG A CA 1
ATOM 683 C C . ARG A 1 86 ? -13.052 -1.343 21.067 1.00 79.25 86 ARG A C 1
ATOM 685 O O . ARG A 1 86 ? -12.259 -2.016 20.419 1.00 79.25 86 ARG A O 1
ATOM 692 N N . VAL A 1 87 ? -13.847 -1.860 21.998 1.00 82.75 87 VAL A N 1
ATOM 693 C CA . VAL A 1 87 ? -13.885 -3.289 22.329 1.00 82.75 87 VAL A CA 1
ATOM 694 C C . VAL A 1 87 ? -15.218 -3.871 21.863 1.00 82.75 87 VAL A C 1
ATOM 696 O O . VAL A 1 87 ? -16.267 -3.260 22.069 1.00 82.75 87 VAL A O 1
ATOM 699 N N . THR A 1 88 ? -15.189 -5.004 21.167 1.00 80.12 88 THR A N 1
ATOM 700 C CA . THR A 1 88 ? -16.392 -5.740 20.751 1.00 80.12 88 THR A CA 1
ATOM 701 C C . THR A 1 88 ? -16.932 -6.609 21.889 1.00 80.12 88 THR A C 1
ATOM 703 O O . THR A 1 88 ? -16.218 -6.907 22.845 1.00 80.12 88 THR A O 1
ATOM 706 N N . ASP A 1 89 ? -18.177 -7.078 21.772 1.00 79.06 89 ASP A N 1
ATOM 707 C CA . ASP A 1 89 ? -18.808 -7.926 22.798 1.00 79.06 89 ASP A CA 1
ATOM 708 C C . ASP A 1 89 ? -18.062 -9.257 23.033 1.00 79.06 89 ASP A C 1
ATOM 710 O O . ASP A 1 89 ? -18.135 -9.825 24.120 1.00 79.06 89 ASP A O 1
ATOM 714 N N . ASP A 1 90 ? -17.316 -9.750 22.035 1.00 79.50 90 ASP A N 1
ATOM 715 C CA . ASP A 1 90 ? -16.447 -10.933 22.130 1.00 79.50 90 ASP A CA 1
ATOM 716 C C . ASP A 1 90 ? -15.023 -10.616 22.634 1.00 79.50 90 ASP A C 1
ATOM 718 O O . ASP A 1 90 ? -14.153 -11.485 22.633 1.00 79.50 90 ASP A O 1
ATOM 722 N N . GLY A 1 91 ? -14.777 -9.388 23.101 1.00 74.94 91 GLY A N 1
ATOM 723 C CA . GLY A 1 91 ? -13.526 -8.976 23.740 1.00 74.94 91 GLY A CA 1
ATOM 724 C C . GLY A 1 91 ? -12.402 -8.600 22.773 1.00 74.94 91 GLY A C 1
ATOM 725 O O . GLY A 1 91 ? -11.251 -8.516 23.196 1.00 74.94 91 GLY A O 1
ATOM 726 N N . ARG A 1 92 ? -12.695 -8.369 21.488 1.00 75.31 92 ARG A N 1
ATOM 727 C CA . ARG A 1 92 ? -11.680 -7.954 20.510 1.00 75.31 92 ARG A CA 1
ATOM 728 C C . ARG A 1 92 ? -11.465 -6.452 20.571 1.00 75.31 92 ARG A C 1
ATOM 730 O O . ARG A 1 92 ? -12.419 -5.676 20.567 1.00 75.31 92 ARG A O 1
ATOM 737 N N . VAL A 1 93 ? -10.201 -6.047 20.566 1.00 75.75 93 VAL A N 1
ATOM 738 C CA . VAL A 1 93 ? -9.799 -4.638 20.566 1.00 75.75 93 VAL A CA 1
ATOM 739 C C . VAL A 1 93 ? -9.625 -4.159 19.126 1.00 75.75 93 VAL A C 1
ATOM 741 O O . VAL A 1 93 ? -8.815 -4.693 18.373 1.00 75.75 93 VAL A O 1
ATOM 744 N N . ILE A 1 94 ? -10.381 -3.135 18.746 1.00 75.06 94 ILE A N 1
ATOM 745 C CA . ILE A 1 94 ? -10.286 -2.441 17.465 1.00 75.06 94 ILE A CA 1
ATOM 746 C C . ILE A 1 94 ? -9.445 -1.182 17.687 1.00 75.06 94 ILE A C 1
ATOM 748 O O . ILE A 1 94 ? -9.913 -0.196 18.260 1.00 75.06 94 ILE A O 1
ATOM 752 N N . SER A 1 95 ? -8.199 -1.212 17.213 1.00 71.94 95 SER A N 1
ATOM 753 C CA . SER A 1 95 ? -7.252 -0.092 17.304 1.00 71.94 95 SER A CA 1
ATOM 754 C C . SER A 1 95 ? -7.304 0.871 16.110 1.00 71.94 95 SER A C 1
ATOM 756 O O . SER A 1 95 ? -6.639 1.903 16.134 1.00 71.94 95 SER A O 1
ATOM 758 N N . GLY A 1 96 ? -8.087 0.544 15.074 1.00 69.25 96 GLY A N 1
ATOM 759 C CA . GLY A 1 96 ? -8.146 1.294 13.816 1.00 69.25 96 GLY A CA 1
ATOM 760 C C . GLY A 1 96 ? -6.936 1.059 12.901 1.00 69.25 96 GLY A C 1
ATOM 761 O O . GLY A 1 96 ? -6.085 0.205 13.165 1.00 69.25 96 GLY A O 1
ATOM 762 N N . VAL A 1 97 ? -6.876 1.822 11.806 1.00 69.06 97 VAL A N 1
ATOM 763 C CA . VAL A 1 97 ? -5.729 1.842 10.887 1.00 69.06 97 VAL A CA 1
ATOM 764 C C . VAL A 1 97 ? -4.723 2.877 11.387 1.00 69.06 97 VAL A C 1
ATOM 766 O O . VAL A 1 97 ? -5.055 4.054 11.502 1.00 69.06 97 VAL A O 1
ATOM 769 N N . LYS A 1 98 ? -3.504 2.439 11.717 1.00 68.25 98 LYS A N 1
ATOM 770 C CA . LYS A 1 98 ? -2.449 3.310 12.265 1.00 68.25 98 LYS A CA 1
ATOM 771 C C . LYS A 1 98 ? -1.572 3.922 11.172 1.00 68.25 98 LYS A C 1
ATOM 773 O O . LYS A 1 98 ? -1.223 5.097 11.243 1.00 68.25 98 LYS A O 1
ATOM 778 N N . ASP A 1 99 ? -1.216 3.109 10.190 1.00 72.06 99 ASP A N 1
ATOM 779 C CA . ASP A 1 99 ? -0.357 3.432 9.061 1.00 72.06 99 ASP A CA 1
ATOM 780 C C . ASP A 1 99 ? -0.778 2.621 7.829 1.00 72.06 99 ASP A C 1
ATOM 782 O O . ASP A 1 99 ? -1.255 1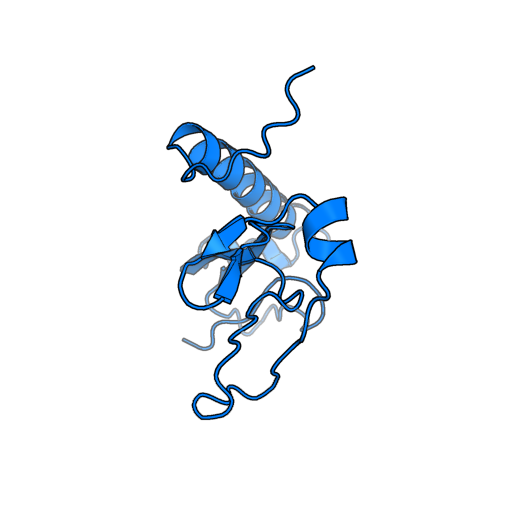.493 7.937 1.00 72.06 99 ASP A O 1
ATOM 786 N N . ILE A 1 100 ? -0.627 3.216 6.645 1.00 74.50 100 ILE A N 1
ATOM 787 C CA . ILE A 1 100 ? -0.875 2.559 5.360 1.00 74.50 100 ILE A CA 1
ATOM 788 C C . ILE A 1 100 ? 0.388 2.702 4.520 1.00 74.50 100 ILE A C 1
ATOM 790 O O . ILE A 1 100 ? 0.808 3.809 4.189 1.00 74.50 100 ILE A O 1
ATOM 794 N N . ASP A 1 101 ? 0.961 1.569 4.147 1.00 77.19 101 ASP A N 1
ATOM 795 C CA . ASP A 1 101 ? 2.012 1.461 3.153 1.00 77.19 101 ASP A CA 1
ATOM 796 C C . ASP A 1 101 ? 1.404 1.282 1.755 1.00 77.19 101 ASP A C 1
ATOM 798 O O . ASP A 1 101 ? 0.421 0.562 1.552 1.00 77.19 101 ASP A O 1
ATOM 802 N N . VAL A 1 102 ? 2.041 1.894 0.756 1.00 78.44 102 VAL A N 1
ATOM 803 C CA . VAL A 1 102 ? 1.757 1.639 -0.660 1.00 78.44 102 VAL A CA 1
ATOM 804 C C . VAL A 1 102 ? 2.753 0.609 -1.176 1.00 78.44 102 VAL A C 1
ATOM 806 O O . VAL A 1 102 ? 3.963 0.835 -1.155 1.00 78.44 102 VAL A O 1
ATOM 809 N N . VAL A 1 103 ? 2.248 -0.509 -1.692 1.00 82.94 103 VAL A N 1
ATOM 810 C CA . VAL A 1 103 ? 3.060 -1.546 -2.333 1.00 82.94 103 VAL A CA 1
ATOM 811 C C . VAL A 1 103 ? 2.743 -1.601 -3.820 1.00 82.94 103 VAL A C 1
ATOM 813 O O . VAL A 1 103 ? 1.609 -1.859 -4.225 1.00 82.94 103 VAL A O 1
ATOM 816 N N . LEU A 1 104 ? 3.772 -1.401 -4.641 1.00 84.19 104 LEU A N 1
ATOM 817 C CA . LEU A 1 104 ? 3.684 -1.505 -6.095 1.00 84.19 104 LEU A CA 1
ATOM 818 C C . LEU A 1 104 ? 4.126 -2.899 -6.553 1.00 84.19 104 LEU A C 1
ATOM 820 O O . LEU A 1 104 ? 5.233 -3.344 -6.236 1.00 84.19 104 LEU A O 1
ATOM 824 N N . PHE A 1 105 ? 3.279 -3.564 -7.338 1.00 86.25 105 PHE A N 1
ATOM 825 C CA . 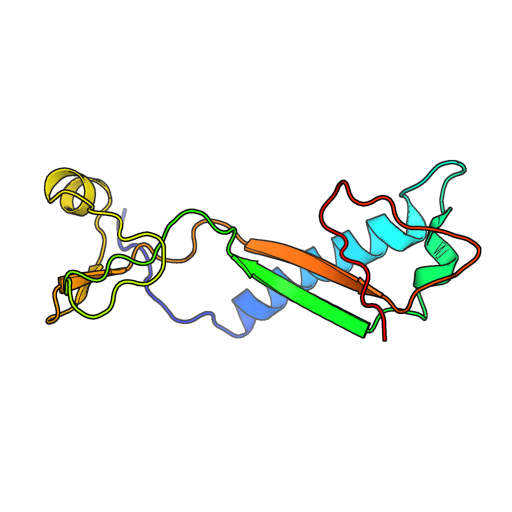PHE A 1 105 ? 3.584 -4.842 -7.973 1.00 86.25 105 PHE A CA 1
ATOM 826 C C . PHE A 1 105 ? 3.788 -4.652 -9.465 1.00 86.25 105 PHE A C 1
ATOM 828 O O . PHE A 1 105 ? 2.898 -4.182 -10.173 1.00 86.25 105 PHE A O 1
ATOM 835 N N . PHE A 1 106 ? 4.935 -5.105 -9.959 1.00 87.06 106 PHE A N 1
ATOM 836 C CA . PHE A 1 106 ? 5.252 -5.072 -11.379 1.00 87.06 106 PHE A CA 1
ATOM 837 C C . PHE A 1 106 ? 5.540 -6.468 -11.927 1.00 87.06 106 PHE A C 1
ATOM 839 O O . PHE A 1 106 ? 6.048 -7.334 -11.209 1.00 87.06 106 PHE A O 1
ATOM 846 N N . ARG A 1 107 ? 5.296 -6.657 -13.227 1.00 88.69 107 ARG A N 1
ATOM 847 C CA . ARG A 1 107 ? 5.853 -7.775 -13.993 1.00 88.69 107 ARG A CA 1
ATOM 848 C C . ARG A 1 107 ? 7.364 -7.600 -14.091 1.00 88.69 107 ARG A C 1
ATOM 850 O O . ARG A 1 107 ? 7.833 -6.516 -14.434 1.00 88.69 107 ARG A O 1
ATOM 857 N N . ALA A 1 108 ? 8.119 -8.661 -13.826 1.00 86.25 108 ALA A N 1
ATOM 858 C CA . ALA A 1 108 ? 9.576 -8.602 -13.809 1.00 86.25 108 ALA A CA 1
ATOM 859 C C . ALA A 1 108 ? 10.181 -8.148 -15.158 1.00 86.25 108 ALA A C 1
ATOM 861 O O . ALA A 1 108 ? 9.711 -8.526 -16.236 1.00 86.25 108 ALA A O 1
ATOM 862 N N . ASP A 1 109 ? 11.258 -7.361 -15.087 1.00 85.38 109 ASP A N 1
ATOM 863 C CA . ASP A 1 109 ? 12.189 -7.126 -16.193 1.00 85.38 109 ASP A CA 1
ATOM 864 C C . ASP A 1 109 ? 13.501 -7.879 -15.892 1.00 85.38 109 ASP A C 1
ATOM 866 O O . ASP A 1 109 ? 14.157 -7.575 -14.887 1.00 85.38 109 ASP A O 1
ATOM 870 N N . PRO A 1 110 ? 13.905 -8.861 -16.723 1.00 83.62 110 PRO A N 1
ATOM 871 C CA . PRO A 1 110 ? 15.111 -9.653 -16.480 1.00 83.62 110 PRO A CA 1
ATOM 872 C C . PRO A 1 110 ? 16.403 -8.825 -16.548 1.00 83.62 110 PRO A C 1
ATOM 874 O O . PRO A 1 110 ? 17.408 -9.220 -15.961 1.00 83.62 110 PRO A O 1
ATOM 877 N N . ASN A 1 111 ? 16.386 -7.675 -17.227 1.00 87.69 111 ASN A N 1
ATOM 878 C CA . ASN A 1 111 ? 17.560 -6.824 -17.417 1.00 87.69 111 ASN A CA 1
ATOM 879 C C . ASN A 1 111 ? 17.692 -5.751 -16.329 1.00 87.69 111 ASN A C 1
ATOM 881 O O . ASN A 1 111 ? 18.779 -5.214 -16.112 1.00 87.69 111 ASN A O 1
ATOM 885 N N . VAL A 1 112 ? 16.598 -5.429 -15.632 1.00 86.19 112 VAL A N 1
ATOM 886 C CA . VAL A 1 112 ? 16.562 -4.357 -14.629 1.00 86.19 112 VAL A CA 1
ATOM 887 C C . VAL A 1 112 ? 15.967 -4.883 -13.321 1.00 86.19 112 VAL A C 1
ATOM 889 O O . VAL A 1 112 ? 14.784 -4.684 -13.047 1.00 86.19 112 VAL A O 1
ATOM 892 N N . PRO A 1 113 ? 16.758 -5.541 -12.458 1.00 82.94 113 PRO A N 1
ATOM 893 C CA . PRO A 1 113 ? 16.242 -6.081 -11.207 1.00 82.94 113 PRO A CA 1
ATOM 894 C C . PRO A 1 113 ? 15.926 -4.973 -10.190 1.00 82.94 113 PRO A C 1
ATOM 896 O O . PRO A 1 113 ? 16.740 -4.076 -9.951 1.00 82.94 113 PRO A O 1
ATOM 899 N N . ILE A 1 114 ? 14.769 -5.089 -9.531 1.00 78.88 114 ILE A N 1
ATOM 900 C CA . ILE A 1 114 ? 14.401 -4.295 -8.348 1.00 78.88 114 ILE A CA 1
ATOM 901 C C . ILE A 1 114 ? 15.073 -4.925 -7.105 1.00 78.88 114 ILE A C 1
ATOM 903 O O . ILE A 1 114 ? 14.969 -6.144 -6.918 1.00 78.88 114 ILE A O 1
ATOM 907 N N . PRO A 1 115 ? 15.808 -4.167 -6.271 1.00 70.25 115 PRO A N 1
ATOM 908 C CA . PRO A 1 115 ? 16.433 -4.689 -5.056 1.00 70.25 115 PRO A CA 1
ATOM 909 C C . PRO A 1 115 ? 15.388 -5.000 -3.975 1.00 70.25 115 PRO A C 1
ATOM 911 O O . PRO A 1 115 ? 14.413 -4.277 -3.815 1.00 70.25 115 PRO A O 1
ATOM 914 N N . SER A 1 116 ? 15.620 -6.045 -3.182 1.00 59.69 116 SER A N 1
ATOM 915 C CA . SER A 1 116 ? 14.678 -6.589 -2.188 1.00 59.69 116 SER A CA 1
ATOM 916 C C . SER A 1 116 ? 14.536 -5.769 -0.895 1.00 59.69 116 SER A C 1
ATOM 918 O O . SER A 1 116 ? 14.200 -6.335 0.140 1.00 59.69 116 SER A O 1
ATOM 920 N N . ARG A 1 117 ? 14.874 -4.471 -0.901 1.00 54.22 117 ARG A N 1
ATOM 921 C CA . ARG A 1 117 ? 15.105 -3.702 0.339 1.00 54.22 117 ARG A CA 1
ATOM 922 C C . ARG A 1 117 ? 14.128 -2.569 0.654 1.00 54.22 117 ARG A C 1
ATOM 924 O O . ARG A 1 117 ? 14.210 -2.083 1.766 1.00 54.22 117 ARG A O 1
ATOM 931 N N . ASN A 1 118 ? 13.215 -2.171 -0.234 1.00 46.09 118 ASN A N 1
ATOM 932 C CA . ASN A 1 118 ? 12.276 -1.065 0.023 1.00 46.09 118 ASN A CA 1
ATOM 933 C C . ASN A 1 118 ? 10.953 -1.316 -0.713 1.00 46.09 118 ASN A C 1
ATOM 935 O O . ASN A 1 118 ? 11.030 -1.449 -1.928 1.00 46.09 118 ASN A O 1
ATOM 939 N N . HIS A 1 119 ? 9.813 -1.385 -0.004 1.00 50.94 119 HIS A N 1
ATOM 940 C CA . HIS A 1 119 ? 8.391 -1.185 -0.409 1.00 50.94 119 HIS A CA 1
ATOM 941 C C . HIS A 1 119 ? 7.919 -1.548 -1.847 1.00 50.94 119 HIS A C 1
ATOM 943 O O . HIS A 1 119 ? 6.863 -1.126 -2.304 1.00 50.94 119 HIS A O 1
ATOM 949 N N . CYS A 1 120 ? 8.668 -2.359 -2.586 1.00 50.91 120 CYS A N 1
ATOM 950 C CA . CYS A 1 120 ? 8.416 -2.753 -3.966 1.00 50.91 120 CYS A CA 1
ATOM 951 C C . CYS A 1 120 ? 8.669 -4.253 -4.056 1.00 50.91 120 CYS A C 1
ATOM 953 O O . CYS A 1 120 ? 9.815 -4.714 -4.046 1.00 50.91 120 CYS A O 1
ATOM 955 N N . MET A 1 121 ? 7.585 -5.022 -4.095 1.00 54.22 121 MET A N 1
ATOM 956 C CA . MET A 1 121 ? 7.649 -6.475 -4.138 1.00 54.22 121 MET A CA 1
ATOM 957 C C . MET A 1 121 ? 7.588 -6.960 -5.587 1.00 54.22 121 MET A C 1
ATOM 959 O O . MET A 1 121 ? 6.763 -6.524 -6.389 1.00 54.22 121 MET A O 1
ATOM 963 N N . LYS A 1 122 ? 8.497 -7.876 -5.934 1.00 47.34 122 LYS A N 1
ATOM 964 C CA . LYS A 1 122 ? 8.471 -8.575 -7.221 1.00 47.34 122 LYS A CA 1
ATOM 965 C C . LYS A 1 122 ? 7.271 -9.514 -7.227 1.00 47.34 122 LYS A C 1
ATOM 967 O O . LYS A 1 122 ? 7.182 -10.368 -6.351 1.00 47.34 122 LYS A O 1
ATOM 972 N N . SER A 1 123 ? 6.405 -9.399 -8.229 1.00 40.56 123 SER A N 1
ATOM 973 C CA . SER A 1 123 ? 5.482 -10.483 -8.554 1.00 40.56 123 SER A CA 1
ATOM 974 C C . SER A 1 123 ? 6.141 -11.370 -9.609 1.00 40.56 123 SER A C 1
ATOM 976 O O . SER A 1 123 ? 6.588 -10.877 -10.644 1.00 40.56 123 SER A O 1
ATOM 978 N N . THR A 1 124 ? 6.266 -12.665 -9.325 1.00 35.16 124 THR A N 1
ATOM 979 C CA . THR A 1 124 ? 6.882 -13.675 -10.206 1.00 35.16 124 THR A CA 1
ATOM 980 C C . THR A 1 124 ? 5.893 -14.275 -11.209 1.00 35.16 124 THR A C 1
ATOM 982 O O . THR A 1 124 ? 6.050 -15.438 -11.572 1.00 35.16 124 THR A O 1
ATOM 985 N N . VAL A 1 125 ? 4.866 -13.526 -11.629 1.00 36.19 125 VAL A N 1
ATOM 986 C CA . VAL A 1 125 ? 3.954 -13.997 -12.688 1.00 36.19 125 VAL A CA 1
ATOM 987 C C . VAL A 1 125 ? 4.613 -13.904 -14.055 1.00 36.19 125 VAL A C 1
ATOM 989 O O . VAL A 1 125 ? 5.131 -12.808 -14.383 1.00 36.19 125 VAL A O 1
#

Radius of gyration: 19.47 Å; chains: 1; bounding box: 40×42×50 Å

Sequence (125 aa):
MSDERAFESLSEADLQELRSFADVELHRFTKEVGYPSRKYSTYADRLLAICLVQGAAQHFVDTRPELAVDHSVTVDQAEIDEKGYRVTDDGRVISGVKDIDVVLFFRADPNVPIPSRNHCMKSTV

Foldseek 3Di:
DDPPPDPDDDDPVNVVVVVVVLVVVLCCQQQADDVVGRLNVVQNVFWDDKDWDQPPPPQWAQPDPVVDDPDHDDDDPVNCVVQVWDADPNGTTHNDRDDIAIAIEGADDPVRDDDPPDRYDYDPD